Protein AF-A0A1G0N2L5-F1 (afdb_monomer)

Solvent-accessible surface area (backbone atoms only — not comparable to full-atom values): 9028 Å² total; per-residue (Å²): 132,61,70,70,54,55,54,51,54,52,52,51,53,52,50,52,52,57,58,56,56,53,73,73,60,78,80,81,80,81,84,70,50,49,73,77,50,78,46,71,30,80,80,80,50,88,46,73,71,53,50,55,56,54,59,72,43,46,73,60,60,72,67,53,56,65,91,44,50,30,39,37,34,19,41,32,52,36,47,74,90,35,66,70,46,48,52,50,39,50,52,51,42,50,52,51,53,50,44,43,36,71,76,67,63,51,80,61,48,69,47,78,43,78,47,60,40,87,54,78,90,51,63,32,33,39,35,36,26,37,50,48,78,67,66,72,49,54,85,70,57,80,83,63,88,81,79,71,87,90,132

Radius of gyration: 20.18 Å; Cα contacts (8 Å, |Δi|>4): 184; chains: 1; bounding box: 39×66×44 Å

pLDDT: mean 78.96, std 19.48, range [32.97, 97.06]

Mean predicted aligned error: 13.01 Å

Secondary structure (DSSP, 8-state):
--HHHHHHHHHHHHHHHHHHHHTTS---SS---EEEEEEE-TTSS--HHHHHHHHHHHHHHTTS-TTSEEEEEEEEES-TT-HHHHHHHHHHHHHHHHHHHHHH----EEEEEEEEE--SS---EEEEEEPPGGGGGGGGS---TT-----

Structure (mmCIF, N/CA/C/O backbone):
data_AF-A0A1G0N2L5-F1
#
_entry.id   AF-A0A1G0N2L5-F1
#
loop_
_atom_site.group_PDB
_atom_site.id
_atom_site.type_symbol
_atom_site.label_atom_id
_atom_site.label_alt_id
_atom_site.label_comp_id
_atom_site.label_asym_id
_atom_site.label_entity_id
_atom_site.label_seq_id
_atom_site.pdbx_PDB_ins_code
_atom_site.Cartn_x
_atom_site.Cartn_y
_atom_site.Cartn_z
_atom_site.occupancy
_atom_site.B_iso_or_equiv
_atom_site.auth_seq_id
_atom_site.auth_comp_id
_atom_site.auth_asym_id
_atom_site.auth_atom_id
_atom_site.pdbx_PDB_model_num
ATOM 1 N N . MET A 1 1 ? -8.794 50.139 -17.609 1.00 51.41 1 MET A N 1
ATOM 2 C CA . MET A 1 1 ? -8.830 49.070 -18.641 1.00 51.41 1 MET A CA 1
ATOM 3 C C . MET A 1 1 ? -8.074 47.780 -18.251 1.00 51.41 1 MET A C 1
ATOM 5 O O . MET A 1 1 ? -7.824 46.946 -19.110 1.00 51.41 1 MET A O 1
ATOM 9 N N . ILE A 1 2 ? -7.716 47.577 -16.972 1.00 54.62 2 ILE A N 1
ATOM 10 C CA . ILE A 1 2 ? -6.907 46.422 -16.515 1.00 54.62 2 ILE A CA 1
ATOM 11 C C . ILE A 1 2 ? -7.787 45.352 -15.840 1.00 54.62 2 ILE A C 1
ATOM 13 O O . ILE A 1 2 ? -7.615 44.160 -16.077 1.00 54.62 2 ILE A O 1
ATOM 17 N N . ILE A 1 3 ? -8.816 45.777 -15.101 1.00 53.59 3 ILE A N 1
ATOM 18 C CA . ILE A 1 3 ? -9.727 44.895 -14.350 1.00 53.59 3 ILE A CA 1
ATOM 19 C C . ILE A 1 3 ? -10.525 43.958 -15.283 1.00 53.59 3 ILE A C 1
ATOM 21 O O . ILE A 1 3 ? -10.675 42.773 -14.999 1.00 53.59 3 ILE A O 1
ATOM 25 N N . ALA A 1 4 ? -10.940 44.443 -16.459 1.00 51.84 4 ALA A N 1
ATOM 26 C CA . ALA A 1 4 ? -11.669 43.637 -17.445 1.00 51.84 4 ALA A CA 1
ATOM 27 C C . ALA A 1 4 ? -10.822 42.516 -18.087 1.00 51.84 4 ALA A C 1
ATOM 29 O O . ALA A 1 4 ? -11.372 41.521 -18.558 1.00 51.84 4 ALA A O 1
ATOM 30 N N . ARG A 1 5 ? -9.485 42.650 -18.108 1.00 50.81 5 ARG A N 1
ATOM 31 C CA . ARG A 1 5 ? -8.582 41.618 -18.648 1.00 50.81 5 ARG A CA 1
ATOM 32 C C . ARG A 1 5 ? -8.347 40.487 -17.643 1.00 50.81 5 ARG A C 1
ATOM 34 O O . ARG A 1 5 ? -8.328 39.331 -18.046 1.00 50.81 5 ARG A O 1
ATOM 41 N N . LEU A 1 6 ? -8.261 40.806 -16.350 1.00 51.97 6 LEU A N 1
ATOM 42 C CA . LEU A 1 6 ? -8.125 39.817 -15.271 1.00 51.97 6 LEU A CA 1
ATOM 43 C C . LEU A 1 6 ? -9.360 38.913 -15.145 1.00 51.97 6 LEU A C 1
ATOM 45 O O . LEU A 1 6 ? -9.219 37.700 -15.021 1.00 51.97 6 LEU A O 1
ATOM 49 N N . LEU A 1 7 ? -10.563 39.480 -15.276 1.00 54.28 7 LEU A N 1
ATOM 50 C CA . LEU A 1 7 ? -11.815 38.712 -15.249 1.00 54.28 7 LEU A CA 1
ATOM 51 C C . LEU A 1 7 ? -11.938 37.719 -16.417 1.00 54.28 7 LEU A C 1
ATOM 53 O O . LEU A 1 7 ? -12.417 36.605 -16.215 1.00 54.28 7 LEU A O 1
ATOM 57 N N . LYS A 1 8 ? -11.454 38.072 -17.617 1.00 51.91 8 LYS A N 1
ATOM 58 C CA . LYS A 1 8 ? -11.432 37.152 -18.770 1.00 51.91 8 LYS A CA 1
ATOM 59 C C . LYS A 1 8 ? -10.475 35.977 -18.567 1.00 51.91 8 LYS A C 1
ATOM 61 O O . LYS A 1 8 ? -10.830 34.855 -18.908 1.00 51.91 8 LYS A O 1
ATOM 66 N N . VAL A 1 9 ? -9.294 36.211 -17.992 1.00 59.50 9 VAL A N 1
ATOM 67 C CA . VAL A 1 9 ? -8.325 35.135 -17.712 1.00 59.50 9 VAL A CA 1
ATOM 68 C C . VAL A 1 9 ? -8.864 34.181 -16.643 1.00 59.50 9 VAL A C 1
ATOM 70 O O . VAL A 1 9 ? -8.723 32.968 -16.784 1.00 59.50 9 VAL A O 1
ATOM 73 N N . LEU A 1 10 ? -9.557 34.709 -15.628 1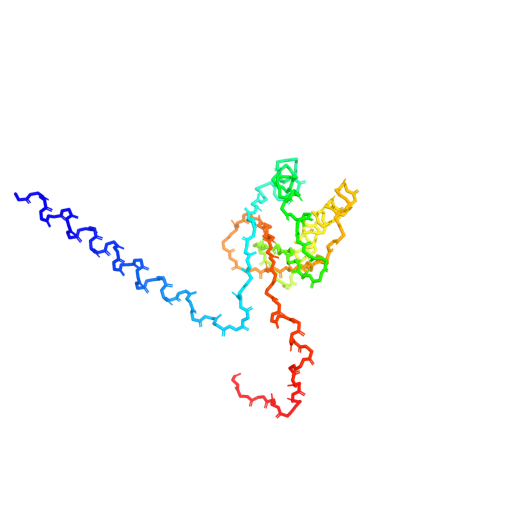.00 55.28 10 LEU A N 1
ATOM 74 C CA . LEU A 1 10 ? -10.189 33.896 -14.588 1.00 55.28 10 LEU A CA 1
ATOM 75 C C . LEU A 1 10 ? -11.313 33.006 -15.153 1.00 55.28 10 LEU A C 1
ATOM 77 O O . LEU A 1 10 ? -11.383 31.825 -14.824 1.00 55.28 10 LEU A O 1
ATOM 81 N N . TYR A 1 11 ? -12.147 33.545 -16.050 1.00 56.88 11 TYR A N 1
ATOM 82 C CA . TYR A 1 11 ? -13.231 32.791 -16.693 1.00 56.88 11 TYR A CA 1
ATOM 83 C C . TYR A 1 11 ? -12.728 31.711 -17.658 1.00 56.88 11 TYR A C 1
ATOM 85 O O . TYR A 1 11 ? -13.277 30.612 -17.681 1.00 56.88 11 TYR A O 1
ATOM 93 N N . ILE A 1 12 ? -11.668 31.989 -18.426 1.00 58.53 12 ILE A N 1
ATOM 94 C CA . ILE A 1 12 ? -11.065 30.994 -19.327 1.00 58.53 12 ILE A CA 1
ATOM 95 C C . ILE A 1 12 ? -10.394 29.880 -18.511 1.00 58.53 12 ILE A C 1
ATOM 97 O O . ILE A 1 12 ? -10.556 28.709 -18.839 1.00 58.53 12 ILE A O 1
ATOM 101 N N .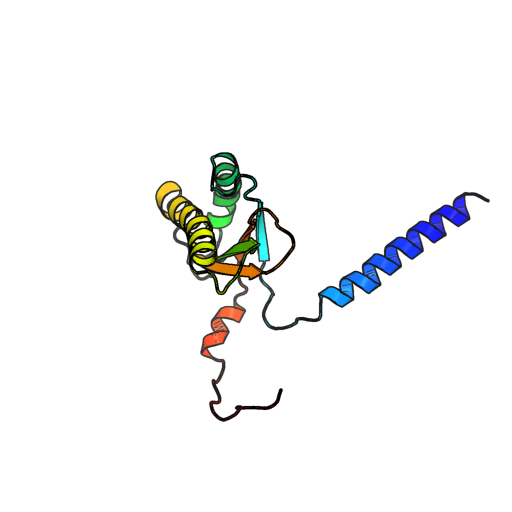 GLY A 1 13 ? -9.716 30.219 -17.408 1.00 54.41 13 GLY A N 1
ATOM 102 C CA . GLY A 1 13 ? -9.157 29.228 -16.486 1.00 54.41 13 GLY A CA 1
ATOM 103 C C . GLY A 1 13 ? -10.229 28.313 -15.886 1.00 54.41 13 GLY A C 1
ATOM 104 O O . GLY A 1 13 ? -10.070 27.095 -15.894 1.00 54.41 13 GLY A O 1
ATOM 105 N N . LEU A 1 14 ? -11.357 28.880 -15.441 1.00 55.16 14 LEU A N 1
ATOM 106 C CA . LEU A 1 14 ? -12.472 28.114 -14.876 1.00 55.16 14 LEU A CA 1
ATOM 107 C C . LEU A 1 14 ? -13.147 27.203 -15.920 1.00 55.16 14 LEU A C 1
ATOM 109 O O . LEU A 1 14 ? -13.478 26.059 -15.615 1.00 55.16 14 LEU A O 1
ATOM 113 N N . ALA A 1 15 ? -13.295 27.672 -17.164 1.00 55.09 15 ALA A N 1
ATOM 114 C CA . ALA A 1 15 ? -13.861 26.882 -18.259 1.00 55.09 15 ALA A CA 1
ATOM 115 C C . ALA A 1 15 ? -12.948 25.717 -18.682 1.00 55.09 15 ALA A C 1
ATOM 117 O O . ALA A 1 15 ? -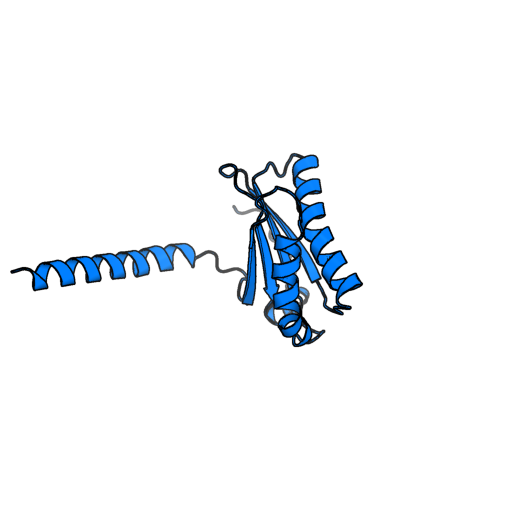13.443 24.633 -18.979 1.00 55.09 15 ALA A O 1
ATOM 118 N N . VAL A 1 16 ? -11.622 25.900 -18.656 1.00 56.53 16 VAL A N 1
ATOM 119 C CA . VAL A 1 16 ? -10.657 24.824 -18.943 1.00 56.53 16 VAL A CA 1
ATOM 120 C C . VAL A 1 16 ? -10.700 23.742 -17.862 1.00 56.53 16 VAL A C 1
ATOM 122 O O . VAL A 1 16 ? -10.659 22.564 -18.211 1.00 56.53 16 VAL A O 1
ATOM 125 N N . VAL A 1 17 ? -10.859 24.111 -16.583 1.00 56.38 17 VAL A N 1
ATOM 126 C CA . VAL A 1 17 ? -11.027 23.141 -15.483 1.00 56.38 17 VAL A CA 1
ATOM 127 C C . VAL A 1 17 ? -12.361 22.396 -15.582 1.00 56.38 17 VAL A C 1
ATOM 129 O O . VAL A 1 17 ? -12.390 21.192 -15.358 1.00 56.38 17 VAL A O 1
ATOM 132 N N . LEU A 1 18 ? -13.452 23.065 -15.967 1.00 54.00 18 LEU A N 1
ATOM 133 C CA . LEU A 1 18 ? -14.763 22.419 -16.120 1.00 54.00 18 LEU A CA 1
ATOM 134 C C . LEU A 1 18 ? -14.832 21.490 -17.344 1.00 54.00 18 LEU A C 1
ATOM 136 O O . LEU A 1 18 ? -15.398 20.404 -17.252 1.00 54.00 18 LEU A O 1
ATOM 140 N N . LEU A 1 19 ? -14.217 21.871 -18.469 1.00 48.47 19 LEU A N 1
ATOM 141 C CA . LEU A 1 19 ? -14.209 21.056 -19.690 1.00 48.47 19 LEU A CA 1
ATOM 142 C C . LEU A 1 19 ? -13.228 19.873 -19.612 1.00 48.47 19 LEU A C 1
ATOM 144 O O . LEU A 1 19 ? -13.558 18.790 -20.084 1.00 48.47 19 LEU A O 1
ATOM 148 N N . HIS A 1 20 ? -12.058 20.034 -18.980 1.00 45.69 20 HIS A N 1
ATOM 149 C CA . HIS A 1 20 ? -11.106 18.924 -18.800 1.00 45.69 20 HIS A CA 1
ATOM 150 C C . HIS A 1 20 ? -11.384 18.084 -17.549 1.00 45.69 20 HIS A C 1
ATOM 152 O O . HIS A 1 20 ? -10.969 16.931 -17.492 1.00 45.69 20 HIS A O 1
ATOM 158 N N . GLY A 1 21 ? -12.101 18.625 -16.559 1.00 43.34 21 GLY A N 1
ATOM 159 C CA . GLY A 1 21 ? -12.551 17.863 -15.394 1.00 43.34 21 GLY A CA 1
ATOM 160 C C . GLY A 1 21 ? -13.585 16.797 -15.759 1.00 43.34 21 GLY A C 1
ATOM 161 O O . GLY A 1 21 ? -13.558 15.710 -15.190 1.00 43.34 21 GLY A O 1
ATOM 162 N N . HIS A 1 22 ? -14.447 17.068 -16.747 1.00 39.41 22 HIS A N 1
ATOM 163 C CA . HIS A 1 22 ? -15.432 16.095 -17.227 1.00 39.41 22 HIS A CA 1
ATOM 164 C C . HIS A 1 22 ? -14.851 15.032 -18.166 1.00 39.41 22 HIS A C 1
ATOM 166 O O . HIS A 1 22 ? -15.297 13.892 -18.118 1.00 39.41 22 HIS A O 1
ATOM 172 N N . ALA A 1 23 ? -13.812 15.346 -18.944 1.00 40.12 23 ALA A N 1
ATOM 173 C CA . ALA A 1 23 ? -13.177 14.368 -19.836 1.00 40.12 23 ALA A CA 1
ATOM 174 C C . ALA A 1 23 ? -12.377 13.268 -19.100 1.00 40.12 23 ALA A C 1
ATOM 176 O O . A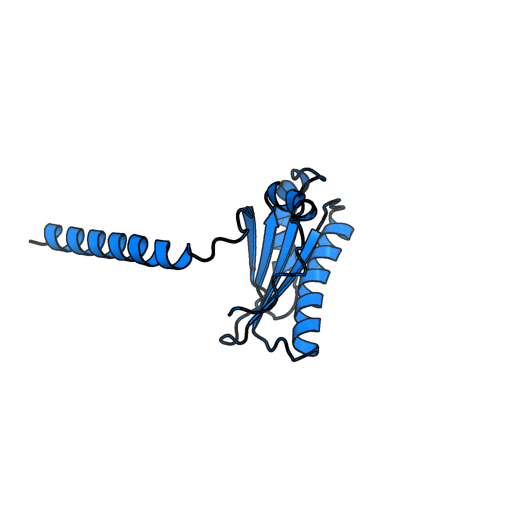LA A 1 23 ? -11.980 12.287 -19.719 1.00 40.12 23 ALA A O 1
ATOM 177 N N . LEU A 1 24 ? -12.147 13.411 -17.788 1.00 44.03 24 LEU A N 1
ATOM 178 C CA . LEU A 1 24 ? -11.531 12.386 -16.930 1.00 44.03 24 LEU A CA 1
ATOM 179 C C . LEU A 1 24 ? -12.553 11.623 -16.067 1.00 44.03 24 LEU A C 1
ATOM 181 O O . LEU A 1 24 ? -12.156 10.811 -15.237 1.00 44.03 24 LEU A O 1
ATOM 185 N N . ALA A 1 25 ? -13.854 11.887 -16.236 1.00 42.75 25 ALA A N 1
ATOM 186 C CA . ALA A 1 25 ? -14.924 11.275 -15.445 1.00 42.75 25 ALA A CA 1
ATOM 187 C C . ALA A 1 25 ? -15.668 10.133 -16.171 1.00 42.75 25 ALA A C 1
ATOM 189 O O . ALA A 1 25 ? -16.535 9.507 -15.566 1.00 42.75 25 ALA A O 1
ATOM 190 N N . ASP A 1 26 ? -15.323 9.845 -17.431 1.00 34.72 26 ASP A N 1
ATOM 191 C CA . ASP A 1 26 ? -16.075 8.928 -18.305 1.00 34.72 26 ASP A CA 1
ATOM 192 C C . ASP A 1 26 ? -15.517 7.493 -18.403 1.00 34.72 26 ASP A C 1
ATOM 194 O O . ASP A 1 26 ? -15.858 6.749 -19.316 1.00 34.72 26 ASP A O 1
ATOM 198 N N . GLU A 1 27 ? -14.753 7.036 -17.407 1.00 37.59 27 GLU A N 1
ATOM 199 C CA . GLU A 1 27 ? -14.546 5.595 -17.163 1.00 37.59 27 GLU A CA 1
ATOM 200 C C . GLU A 1 27 ? -15.308 5.164 -15.902 1.00 37.59 27 GLU A C 1
ATOM 202 O O . GLU A 1 27 ? -14.763 4.781 -14.865 1.00 37.59 27 GLU A O 1
ATOM 207 N N . SER A 1 28 ? -16.631 5.288 -15.980 1.00 44.28 28 SER A N 1
ATOM 208 C CA . SER A 1 28 ? -17.559 4.841 -14.947 1.00 44.28 28 SER A CA 1
ATOM 209 C C . SER A 1 28 ? -17.723 3.322 -15.009 1.00 44.28 28 SER A C 1
ATOM 211 O O . SER A 1 28 ? -18.441 2.778 -15.845 1.00 44.28 28 SER A O 1
ATOM 213 N N . GLY A 1 29 ? -17.052 2.623 -14.090 1.00 37.19 29 GLY A N 1
ATOM 214 C CA . GLY A 1 29 ? -17.188 1.172 -14.009 1.00 37.19 29 GLY A CA 1
ATOM 215 C C . GLY A 1 29 ? -16.832 0.483 -12.697 1.00 37.19 29 GLY A C 1
ATOM 216 O O . GLY A 1 29 ? -16.930 -0.730 -12.698 1.00 37.19 29 GLY A O 1
ATOM 217 N N . LEU A 1 30 ? -16.426 1.172 -11.615 1.00 45.38 30 LEU A N 1
ATOM 218 C CA . LEU A 1 30 ? -16.508 0.675 -10.215 1.00 45.38 30 LEU A CA 1
ATOM 219 C C . LEU A 1 30 ? -15.934 1.634 -9.141 1.00 45.38 30 LEU A C 1
ATOM 221 O O . LEU A 1 30 ? -15.737 1.211 -8.003 1.00 45.38 30 LEU A O 1
ATOM 225 N N . ASP A 1 31 ? -15.593 2.890 -9.444 1.00 51.00 31 ASP A N 1
ATOM 226 C CA . ASP A 1 31 ? -14.574 3.589 -8.641 1.00 51.00 31 ASP A CA 1
ATOM 227 C C . ASP A 1 31 ? -15.113 4.656 -7.670 1.00 51.00 31 ASP A C 1
ATOM 229 O O . ASP A 1 31 ? -14.767 5.832 -7.721 1.00 51.00 31 ASP A O 1
ATOM 233 N N . SER A 1 32 ? -15.942 4.241 -6.707 1.00 62.22 32 SER A N 1
ATOM 234 C CA . SER A 1 32 ? -16.257 5.062 -5.520 1.00 62.22 32 SER A CA 1
ATOM 235 C C . SER A 1 32 ? -15.258 4.848 -4.370 1.00 62.22 32 SER A C 1
ATOM 237 O O . SER A 1 32 ? -15.609 4.983 -3.194 1.00 62.22 32 SER A O 1
ATOM 239 N N . ALA A 1 33 ? -14.023 4.440 -4.675 1.00 73.25 33 ALA A N 1
ATOM 240 C CA . ALA A 1 33 ? -13.005 4.193 -3.664 1.00 73.25 33 ALA A CA 1
ATOM 241 C C . ALA A 1 33 ? -12.531 5.515 -3.038 1.00 73.25 33 ALA A C 1
ATOM 243 O O . ALA A 1 33 ? -12.084 6.437 -3.719 1.00 73.25 33 ALA A O 1
ATOM 244 N N . LYS A 1 34 ? -12.583 5.610 -1.706 1.00 88.00 34 LYS A N 1
ATOM 245 C CA . LYS A 1 34 ? -12.047 6.768 -0.986 1.00 88.00 34 LYS A CA 1
ATOM 246 C C . LYS A 1 34 ? -10.536 6.616 -0.847 1.00 88.00 34 LYS A C 1
ATOM 248 O O . LYS A 1 34 ? -10.072 5.829 -0.021 1.00 88.00 34 LYS A O 1
ATOM 253 N N . VAL A 1 35 ? -9.773 7.389 -1.616 1.00 91.06 35 VAL A N 1
ATOM 254 C CA . VAL A 1 35 ? -8.310 7.458 -1.485 1.00 91.06 35 VAL A CA 1
ATOM 255 C C . VAL A 1 35 ? -7.940 8.099 -0.147 1.00 91.06 35 VAL A C 1
ATOM 257 O O . VAL A 1 35 ? -8.410 9.186 0.182 1.00 91.06 35 VAL A O 1
ATOM 260 N N . LEU A 1 36 ? -7.099 7.417 0.630 1.00 91.88 36 LEU A N 1
ATOM 261 C CA . LEU A 1 36 ? -6.579 7.911 1.907 1.00 91.88 36 LEU A CA 1
ATOM 262 C C . LEU A 1 36 ? -5.189 8.526 1.747 1.00 91.88 36 LEU A C 1
ATOM 264 O O . LEU A 1 36 ? -4.881 9.528 2.383 1.00 91.88 36 LEU A O 1
ATOM 268 N N . ALA A 1 37 ? -4.344 7.940 0.895 1.00 92.75 37 ALA A N 1
ATOM 269 C CA . ALA A 1 37 ? -3.026 8.492 0.612 1.00 92.75 37 ALA A CA 1
ATOM 270 C C . ALA A 1 37 ? -2.456 8.017 -0.718 1.00 92.75 37 ALA A C 1
ATOM 272 O O . ALA A 1 37 ? -2.769 6.926 -1.193 1.00 92.75 37 ALA A O 1
ATOM 273 N N . VAL A 1 38 ? -1.546 8.835 -1.243 1.00 95.31 38 VAL A N 1
ATOM 274 C CA . VAL A 1 38 ? -0.721 8.570 -2.421 1.00 95.31 38 VAL A CA 1
ATOM 275 C C . VAL A 1 38 ? 0.730 8.862 -2.039 1.00 95.31 38 VAL A C 1
ATOM 277 O O . VAL A 1 38 ? 1.075 9.997 -1.713 1.00 95.31 38 VAL A O 1
ATOM 280 N N . VAL A 1 39 ? 1.579 7.837 -2.043 1.00 95.44 39 VAL A N 1
ATOM 281 C CA . VAL A 1 39 ? 2.950 7.881 -1.522 1.00 95.44 39 VAL A CA 1
ATOM 282 C C . VAL A 1 39 ? 3.946 7.532 -2.635 1.00 95.44 39 VAL A C 1
ATOM 284 O O . VAL A 1 39 ? 4.049 6.367 -3.027 1.00 95.44 39 VAL A O 1
ATOM 287 N N . PRO A 1 40 ? 4.715 8.504 -3.157 1.00 94.19 40 PRO A N 1
ATOM 288 C CA . PRO A 1 40 ? 5.719 8.239 -4.184 1.00 94.19 40 PRO A CA 1
ATOM 289 C C . PRO A 1 40 ? 6.973 7.564 -3.606 1.00 94.19 40 PRO A C 1
ATOM 291 O O . PRO A 1 40 ? 7.521 7.990 -2.588 1.00 94.19 40 PRO A O 1
ATOM 294 N N . VAL A 1 41 ? 7.492 6.561 -4.315 1.00 94.31 41 VAL A N 1
ATOM 295 C CA . VAL A 1 41 ? 8.692 5.784 -3.970 1.00 94.31 41 VAL A CA 1
ATOM 296 C C . VAL A 1 41 ? 9.872 6.246 -4.830 1.00 94.31 41 VAL A C 1
ATOM 298 O O . VAL A 1 41 ? 10.288 5.595 -5.788 1.00 94.31 41 VAL A O 1
ATOM 301 N N . LYS A 1 42 ? 10.427 7.416 -4.497 1.00 89.06 42 LYS A N 1
ATOM 302 C CA . LYS A 1 42 ? 11.451 8.096 -5.319 1.00 89.06 42 LYS A CA 1
ATOM 303 C C . LYS A 1 42 ? 12.748 7.301 -5.494 1.00 89.06 42 LYS A C 1
ATOM 305 O O . LYS A 1 42 ? 13.388 7.401 -6.533 1.00 89.06 42 LYS A O 1
ATOM 310 N N . SER A 1 43 ? 13.138 6.521 -4.489 1.00 82.62 43 SER A N 1
ATOM 311 C CA . SER A 1 43 ? 14.388 5.752 -4.484 1.00 82.62 43 SER A CA 1
ATOM 312 C C . SER A 1 43 ? 14.275 4.391 -5.188 1.00 82.62 43 SER A C 1
ATOM 314 O O . SER A 1 43 ? 15.245 3.635 -5.212 1.00 82.62 43 SER A O 1
ATOM 316 N N . GLY A 1 44 ? 13.096 4.044 -5.726 1.00 84.25 44 GLY A N 1
ATOM 317 C CA . GLY A 1 44 ? 12.815 2.725 -6.308 1.00 84.25 44 GLY A CA 1
ATOM 318 C C . GLY A 1 44 ? 12.727 1.590 -5.279 1.00 84.25 44 GLY A C 1
ATOM 319 O O . GLY A 1 44 ? 12.522 0.437 -5.648 1.00 84.25 44 GLY A O 1
ATOM 320 N N . LYS A 1 45 ? 12.868 1.901 -3.985 1.00 91.25 45 LYS A N 1
ATOM 321 C CA . LYS A 1 45 ? 12.729 0.973 -2.861 1.00 91.25 45 LYS A CA 1
ATOM 322 C C . LYS A 1 45 ? 11.942 1.629 -1.732 1.00 91.25 45 LYS A C 1
ATOM 324 O O . LYS A 1 45 ? 11.990 2.839 -1.553 1.00 91.25 45 LYS A O 1
ATOM 329 N N . VAL A 1 46 ? 11.255 0.820 -0.933 1.00 93.50 46 VAL A N 1
ATOM 330 C CA . VAL A 1 46 ? 10.607 1.306 0.292 1.00 93.50 46 VAL A CA 1
ATOM 331 C C . VAL A 1 46 ? 11.681 1.659 1.324 1.00 93.50 46 VAL A C 1
ATOM 333 O O . VAL A 1 46 ? 12.375 0.772 1.825 1.00 93.50 46 VAL A O 1
ATOM 336 N N . ASP A 1 47 ? 11.833 2.949 1.614 1.00 95.00 47 ASP A N 1
ATOM 337 C CA . ASP A 1 47 ? 12.762 3.483 2.610 1.00 95.00 47 ASP A CA 1
ATOM 338 C C . ASP A 1 47 ? 12.029 4.052 3.841 1.00 95.00 47 ASP A C 1
ATOM 340 O O . ASP A 1 47 ? 10.802 4.003 3.951 1.00 95.00 47 ASP A O 1
ATOM 344 N N . GLN A 1 48 ? 12.788 4.583 4.805 1.00 95.19 48 GLN A N 1
ATOM 345 C CA . GLN A 1 48 ? 12.225 5.107 6.052 1.00 95.19 48 GLN A CA 1
ATOM 346 C C . GLN A 1 48 ? 11.269 6.288 5.831 1.00 95.19 48 GLN A C 1
ATOM 348 O O . GLN A 1 48 ? 10.343 6.468 6.620 1.00 95.19 4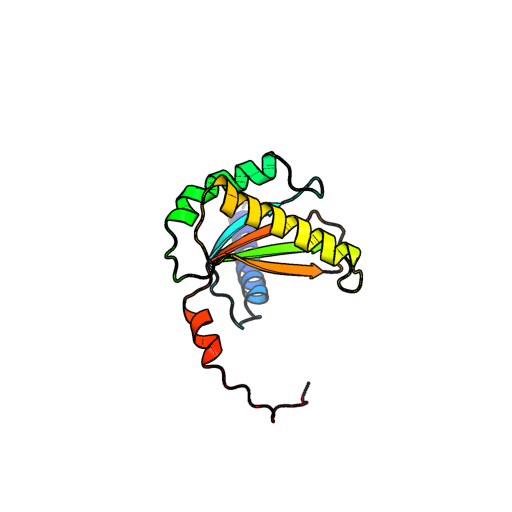8 GLN A O 1
ATOM 353 N N . ALA A 1 49 ? 11.461 7.088 4.779 1.00 94.44 49 ALA A N 1
ATOM 354 C CA . ALA A 1 49 ? 10.558 8.193 4.486 1.00 94.44 49 ALA A CA 1
ATOM 355 C C . ALA A 1 49 ? 9.195 7.667 4.026 1.00 94.44 49 ALA A C 1
ATOM 357 O O . ALA A 1 49 ? 8.171 8.182 4.474 1.00 94.44 49 ALA A O 1
ATOM 358 N N . VAL A 1 50 ? 9.184 6.610 3.207 1.00 96.31 50 VAL A N 1
ATOM 359 C CA . VAL A 1 50 ? 7.952 5.918 2.803 1.00 96.31 50 VAL A CA 1
ATOM 360 C C . VAL A 1 50 ? 7.242 5.333 4.028 1.00 96.31 50 VAL A C 1
ATOM 362 O O . VAL A 1 50 ? 6.068 5.630 4.238 1.00 96.31 50 VAL A O 1
ATOM 365 N N . TYR A 1 51 ? 7.947 4.592 4.894 1.00 96.50 51 TYR A N 1
ATOM 366 C CA . TYR A 1 51 ? 7.341 4.026 6.110 1.00 96.50 51 TYR A CA 1
ATOM 367 C C . TYR A 1 51 ? 6.715 5.094 7.012 1.00 96.50 51 TYR A C 1
ATOM 369 O O . TYR A 1 51 ? 5.570 4.948 7.427 1.00 96.50 51 TYR A O 1
ATOM 377 N N . ARG A 1 52 ? 7.406 6.219 7.236 1.00 96.56 52 ARG A N 1
ATOM 378 C CA . ARG A 1 52 ? 6.874 7.331 8.041 1.00 96.56 52 ARG A CA 1
ATOM 379 C C . ARG A 1 52 ? 5.595 7.935 7.464 1.00 96.56 52 ARG A C 1
ATOM 381 O O . ARG A 1 52 ? 4.796 8.473 8.224 1.00 96.56 52 ARG A O 1
ATOM 388 N N . GLN A 1 53 ? 5.403 7.915 6.143 1.00 96.06 53 GLN A N 1
ATOM 389 C CA . GLN A 1 53 ? 4.145 8.379 5.554 1.00 96.06 53 GLN A CA 1
ATOM 390 C C . GLN A 1 53 ? 3.003 7.417 5.876 1.00 96.06 53 GLN A C 1
ATOM 392 O O . GLN A 1 53 ? 1.934 7.872 6.271 1.00 96.06 53 GLN A O 1
ATOM 397 N N . PHE A 1 54 ? 3.248 6.108 5.810 1.00 95.94 54 PHE A N 1
ATOM 398 C CA . PHE A 1 54 ? 2.261 5.105 6.203 1.00 95.94 54 PHE A CA 1
ATOM 399 C C . PHE A 1 54 ? 1.974 5.110 7.709 1.00 95.94 54 PHE A C 1
ATOM 401 O O . PHE A 1 54 ? 0.815 4.983 8.092 1.00 95.94 54 PHE A O 1
ATOM 408 N N . ASP A 1 55 ? 2.975 5.360 8.559 1.00 96.81 55 ASP A N 1
ATOM 409 C CA . ASP A 1 55 ? 2.786 5.499 10.011 1.00 96.81 55 ASP A CA 1
ATOM 410 C C . ASP A 1 55 ? 1.749 6.576 10.361 1.00 96.81 55 ASP A C 1
ATOM 412 O O . ASP A 1 55 ? 0.934 6.389 11.264 1.00 96.81 55 ASP A O 1
ATOM 416 N N . LYS A 1 56 ? 1.730 7.689 9.614 1.00 96.38 56 LYS A N 1
ATOM 417 C CA . LYS A 1 56 ? 0.757 8.777 9.811 1.00 96.38 56 LYS A CA 1
ATOM 418 C C . LYS A 1 56 ? -0.680 8.359 9.501 1.00 96.38 56 LYS A C 1
ATOM 420 O O . LYS A 1 56 ? -1.602 8.956 10.046 1.00 96.38 56 LYS A O 1
ATOM 425 N N . LEU A 1 57 ? -0.869 7.347 8.654 1.00 95.38 57 LEU A N 1
ATOM 426 C CA . LEU A 1 57 ? -2.187 6.840 8.266 1.00 95.38 57 LEU A CA 1
ATOM 427 C C . LEU A 1 57 ? -2.719 5.802 9.251 1.00 95.38 57 LEU A C 1
ATOM 429 O O . LEU A 1 57 ? -3.925 5.583 9.310 1.00 95.38 57 LEU A O 1
ATOM 433 N N . VAL A 1 58 ? -1.853 5.175 10.053 1.00 95.31 58 VAL A N 1
ATOM 434 C CA . VAL A 1 58 ? -2.239 4.102 10.985 1.00 95.31 58 VAL A CA 1
ATOM 435 C C . VAL A 1 58 ? -3.421 4.482 11.889 1.00 95.31 58 VAL A C 1
ATOM 437 O O . VAL A 1 58 ? -4.320 3.651 12.028 1.00 95.31 58 VAL A O 1
ATOM 440 N N . PRO A 1 59 ? -3.503 5.693 12.481 1.00 95.00 59 PRO A N 1
ATOM 441 C CA . PRO A 1 59 ? -4.662 6.078 13.286 1.00 95.00 59 PRO A CA 1
ATOM 442 C C . PRO A 1 59 ? -5.979 6.092 12.506 1.00 95.00 59 PRO A C 1
ATOM 444 O O . PRO A 1 59 ? -7.021 5.787 13.078 1.00 95.00 59 PRO A O 1
ATOM 447 N N . GLU A 1 60 ? -5.956 6.447 11.221 1.00 93.25 60 GLU A N 1
ATOM 448 C CA . GLU A 1 60 ? -7.143 6.421 10.362 1.00 93.25 60 GLU A CA 1
ATOM 449 C C . GLU A 1 60 ? -7.475 4.999 9.925 1.00 93.25 60 GLU A C 1
ATOM 451 O O . GLU A 1 60 ? -8.628 4.586 10.020 1.00 93.25 60 GLU A O 1
ATOM 456 N N . LEU A 1 61 ? -6.461 4.218 9.544 1.00 93.50 61 LEU A N 1
ATOM 457 C CA . LEU A 1 61 ? -6.616 2.814 9.171 1.00 93.50 61 LEU A CA 1
ATOM 458 C C . LEU A 1 61 ? -7.239 1.995 10.309 1.00 93.50 61 LEU A C 1
ATOM 460 O O . LEU A 1 61 ? -8.140 1.199 10.072 1.00 93.50 61 LEU A O 1
ATOM 464 N N . LYS A 1 62 ? -6.853 2.251 11.565 1.00 93.62 62 LYS A N 1
ATOM 465 C CA . LYS A 1 62 ? -7.445 1.589 12.743 1.00 93.62 62 LYS A CA 1
ATOM 466 C C . LYS A 1 62 ? -8.922 1.920 12.982 1.00 93.62 62 LYS A C 1
ATOM 468 O O . LYS A 1 62 ? -9.579 1.187 13.714 1.00 93.62 62 LYS A O 1
ATOM 473 N N . LYS A 1 63 ? -9.446 3.007 12.406 1.00 92.44 63 LYS A N 1
ATOM 474 C CA . LYS A 1 63 ? -10.869 3.383 12.507 1.00 92.44 63 LYS A CA 1
ATOM 475 C C . LYS A 1 63 ? -11.730 2.703 11.445 1.00 92.44 63 LYS A C 1
ATOM 477 O O . LYS A 1 63 ? -12.955 2.765 11.529 1.00 92.44 63 LYS A O 1
ATOM 482 N N . ILE A 1 64 ? -11.116 2.097 10.431 1.00 90.31 64 ILE A N 1
ATOM 483 C CA . ILE A 1 64 ? -11.840 1.415 9.365 1.00 90.31 64 ILE A CA 1
ATOM 484 C C . ILE A 1 64 ? -12.470 0.145 9.941 1.00 90.31 64 ILE A C 1
ATOM 486 O O . ILE A 1 64 ? -11.815 -0.644 10.619 1.00 90.31 64 ILE A O 1
ATOM 490 N N . SER A 1 65 ? -13.762 -0.049 9.671 1.00 86.25 65 SER A N 1
ATOM 491 C CA . SER A 1 65 ? -14.455 -1.287 10.033 1.00 86.25 65 SER A CA 1
ATOM 492 C C . SER A 1 65 ? -13.782 -2.479 9.356 1.00 86.25 65 SER A C 1
ATOM 494 O O . SER A 1 65 ? -13.547 -2.441 8.152 1.00 86.25 65 SER A O 1
ATOM 496 N N . LYS A 1 66 ? -13.566 -3.571 10.095 1.00 85.44 66 LYS A N 1
ATOM 497 C CA . LYS A 1 66 ? -12.987 -4.821 9.565 1.00 85.44 66 LYS A CA 1
ATOM 498 C C . LYS A 1 66 ? -13.769 -5.423 8.394 1.00 85.44 66 LYS A C 1
ATOM 500 O O . LYS A 1 66 ? -13.239 -6.224 7.644 1.00 85.44 66 LYS A O 1
ATOM 505 N N . SER A 1 67 ? -15.034 -5.035 8.239 1.00 83.06 67 SER A N 1
ATOM 506 C CA . SER A 1 67 ? -15.877 -5.451 7.115 1.00 83.06 67 SER A CA 1
ATOM 507 C C . SER A 1 67 ? -15.561 -4.724 5.801 1.00 83.06 67 SER A C 1
ATOM 509 O O . SER A 1 67 ? -16.214 -4.991 4.794 1.00 83.06 67 SER A O 1
ATOM 511 N N . LYS A 1 68 ? -14.654 -3.742 5.804 1.00 85.75 68 LYS A N 1
ATOM 512 C CA . LYS A 1 68 ? -14.262 -2.968 4.624 1.00 85.75 68 LYS A CA 1
ATOM 513 C C . LYS A 1 68 ? -12.993 -3.548 4.020 1.00 85.75 68 LYS A C 1
ATOM 515 O O . LYS A 1 68 ? -12.053 -3.860 4.745 1.00 85.75 68 LYS A O 1
ATOM 520 N N . VAL A 1 69 ? -12.954 -3.579 2.694 1.00 87.94 69 VAL A N 1
ATOM 521 C CA . VAL A 1 69 ? -11.748 -3.921 1.940 1.00 87.94 69 VAL A CA 1
ATOM 522 C C . VAL A 1 69 ? -10.946 -2.648 1.694 1.00 87.94 69 VAL A C 1
ATOM 524 O O . VAL A 1 69 ? -11.481 -1.628 1.244 1.00 87.94 69 VAL A O 1
ATOM 527 N N . VAL A 1 70 ? -9.655 -2.704 2.000 1.00 91.75 70 VAL A N 1
ATOM 528 C CA . VAL A 1 70 ? -8.713 -1.610 1.775 1.00 91.75 70 VAL A CA 1
ATOM 529 C C . VAL A 1 70 ? -7.790 -2.006 0.630 1.00 91.75 70 VAL A C 1
ATOM 531 O O . VAL A 1 70 ? -7.045 -2.972 0.726 1.00 91.75 70 VAL A O 1
ATOM 534 N N . LYS A 1 71 ? -7.820 -1.250 -0.464 1.00 93.38 71 LYS A N 1
ATOM 535 C CA . LYS A 1 71 ? -6.904 -1.414 -1.592 1.00 93.38 71 LYS A CA 1
ATOM 536 C C . LYS A 1 71 ? -5.544 -0.820 -1.243 1.00 93.38 71 LYS A C 1
ATOM 538 O O . LYS A 1 71 ? -5.471 0.351 -0.871 1.00 93.38 71 LYS A O 1
ATOM 543 N N . LEU A 1 72 ? -4.480 -1.592 -1.439 1.00 95.81 72 LEU A N 1
ATOM 544 C CA . LEU A 1 72 ? -3.105 -1.111 -1.528 1.00 95.81 72 LEU A CA 1
ATOM 545 C C . LEU A 1 72 ? -2.616 -1.302 -2.965 1.00 95.81 72 LEU A C 1
ATOM 547 O O . LEU A 1 72 ? -2.253 -2.401 -3.373 1.00 95.81 72 LEU A O 1
ATOM 551 N N . GLU A 1 73 ? -2.613 -0.222 -3.731 1.00 95.56 73 GLU A N 1
ATOM 552 C CA . GLU A 1 73 ? -2.230 -0.220 -5.137 1.00 95.56 73 GLU A CA 1
ATOM 553 C C . GLU A 1 73 ? -0.773 0.221 -5.303 1.00 95.56 73 GLU A C 1
ATOM 555 O O . GLU A 1 73 ? -0.366 1.229 -4.725 1.00 95.56 73 GLU A O 1
ATOM 560 N N . CYS A 1 74 ? 0.014 -0.489 -6.113 1.00 96.00 74 CYS A N 1
ATOM 561 C CA . CYS A 1 74 ? 1.298 0.006 -6.606 1.00 96.00 74 CYS A CA 1
ATOM 562 C C . CYS A 1 74 ? 1.211 0.295 -8.099 1.00 96.00 74 CYS A C 1
ATOM 564 O O . CYS A 1 74 ? 1.151 -0.629 -8.910 1.00 96.00 74 CYS A O 1
ATOM 566 N N . ARG A 1 75 ? 1.277 1.579 -8.450 1.00 94.38 75 ARG A N 1
ATOM 567 C CA . ARG A 1 75 ? 1.492 2.015 -9.824 1.00 94.38 75 ARG A CA 1
ATOM 568 C C . ARG A 1 75 ? 2.982 2.005 -10.135 1.00 94.38 75 ARG A C 1
ATOM 570 O O . ARG A 1 75 ? 3.777 2.603 -9.405 1.00 94.38 75 ARG A O 1
ATOM 577 N N . TYR A 1 76 ? 3.357 1.349 -11.224 1.00 93.31 76 TYR A N 1
ATOM 578 C CA . TYR A 1 76 ? 4.741 1.111 -11.608 1.00 93.31 76 TYR A CA 1
ATOM 579 C C . TYR A 1 76 ? 4.956 1.420 -13.094 1.00 93.31 76 TYR A C 1
ATOM 581 O O . TYR A 1 76 ? 4.227 0.931 -13.956 1.00 93.31 76 TYR A O 1
ATOM 589 N N . SER A 1 77 ? 5.980 2.214 -13.413 1.00 92.44 77 SER A N 1
ATOM 590 C CA . SER A 1 77 ? 6.381 2.444 -14.806 1.00 92.44 77 SER A CA 1
ATOM 591 C C . SER A 1 77 ? 7.300 1.312 -15.262 1.00 92.44 77 SER A C 1
ATOM 593 O O . SER A 1 77 ? 8.465 1.258 -14.863 1.00 92.44 77 SER A O 1
ATOM 595 N N . GLY A 1 78 ? 6.782 0.409 -16.093 1.00 91.06 78 GLY A N 1
ATOM 596 C CA . GLY A 1 78 ? 7.485 -0.800 -16.523 1.00 91.06 78 GLY A CA 1
ATOM 597 C C . GLY A 1 78 ? 6.775 -1.525 -17.663 1.00 91.06 78 GLY A C 1
ATOM 598 O O . GLY A 1 78 ? 5.904 -0.969 -18.332 1.00 91.06 78 GLY A O 1
ATOM 599 N N . GLN A 1 79 ? 7.171 -2.772 -17.902 1.00 91.56 79 GLN A N 1
ATOM 600 C CA . GLN A 1 79 ? 6.557 -3.650 -18.894 1.00 91.56 79 GLN A CA 1
ATOM 601 C C . GLN A 1 79 ? 5.769 -4.762 -18.181 1.00 91.56 79 GLN A C 1
ATOM 603 O O . GLN A 1 79 ? 6.383 -5.542 -17.456 1.00 91.56 79 GLN A O 1
ATOM 608 N N . PRO A 1 80 ? 4.439 -4.871 -18.369 1.00 89.69 80 PRO A N 1
ATOM 609 C CA . PRO A 1 80 ? 3.641 -5.923 -17.730 1.00 89.69 80 PRO A CA 1
ATOM 610 C C . PRO A 1 80 ? 4.046 -7.331 -18.190 1.00 89.69 80 PRO A C 1
ATOM 612 O O . PRO A 1 80 ? 3.902 -8.292 -17.446 1.00 89.69 80 PRO A O 1
ATOM 615 N N . ASP A 1 81 ? 4.607 -7.442 -19.395 1.00 92.19 81 ASP A N 1
ATOM 616 C CA . ASP A 1 81 ? 5.167 -8.663 -19.973 1.00 92.19 81 ASP A CA 1
ATOM 617 C C . ASP A 1 81 ? 6.560 -9.026 -19.422 1.00 92.19 81 ASP A C 1
ATOM 619 O O . ASP A 1 81 ? 7.075 -10.112 -19.687 1.00 92.19 81 ASP A O 1
ATOM 623 N N . ARG A 1 82 ? 7.178 -8.147 -18.622 1.00 93.69 82 ARG A N 1
ATOM 624 C CA . ARG A 1 82 ? 8.473 -8.398 -17.989 1.00 93.69 82 ARG A CA 1
ATOM 625 C C . ARG A 1 82 ? 8.283 -8.826 -16.541 1.00 93.69 82 ARG A C 1
ATOM 627 O O . ARG A 1 82 ? 8.051 -7.998 -15.663 1.00 93.69 82 ARG A O 1
ATOM 634 N N . GLU A 1 83 ? 8.527 -10.106 -16.276 1.00 94.75 83 GLU A N 1
ATOM 635 C CA . GLU A 1 83 ? 8.406 -10.716 -14.943 1.00 94.75 83 GLU A CA 1
ATOM 636 C C . GLU A 1 83 ? 9.102 -9.905 -13.840 1.00 94.75 83 GLU A C 1
ATOM 638 O O . GLU A 1 83 ? 8.532 -9.668 -12.780 1.00 94.75 83 GLU A O 1
ATOM 643 N N . ARG A 1 84 ? 10.308 -9.393 -14.105 1.00 94.88 84 ARG A N 1
ATOM 644 C CA . ARG A 1 84 ? 11.060 -8.594 -13.129 1.00 94.88 84 ARG A CA 1
ATOM 645 C C . ARG A 1 84 ? 10.354 -7.294 -12.729 1.00 94.88 84 ARG A C 1
ATOM 647 O O . ARG A 1 84 ? 10.468 -6.879 -11.578 1.00 94.88 84 ARG A O 1
ATOM 654 N N . ASP A 1 85 ? 9.662 -6.636 -13.655 1.00 93.06 85 ASP A N 1
ATOM 655 C CA . ASP A 1 85 ? 8.946 -5.388 -13.363 1.00 93.06 85 ASP A CA 1
ATOM 656 C C . ASP A 1 85 ? 7.707 -5.687 -12.511 1.00 93.06 85 ASP A C 1
ATOM 658 O O . ASP A 1 85 ? 7.470 -5.012 -11.507 1.00 93.06 85 ASP A O 1
ATOM 662 N N . VAL A 1 86 ? 6.994 -6.768 -12.847 1.00 93.31 86 VAL A N 1
ATOM 663 C CA . VAL A 1 86 ? 5.874 -7.300 -12.060 1.00 93.31 86 VAL A CA 1
ATOM 664 C C . VAL A 1 86 ? 6.324 -7.643 -10.641 1.00 93.31 86 VAL A C 1
ATOM 666 O O . VAL A 1 86 ? 5.752 -7.158 -9.664 1.00 93.31 86 VAL A O 1
ATOM 669 N N . GLU A 1 87 ? 7.398 -8.419 -10.510 1.00 95.75 87 GLU A N 1
ATOM 670 C CA . GLU A 1 87 ? 7.932 -8.847 -9.220 1.00 95.75 87 GLU A CA 1
ATOM 671 C C . GLU A 1 87 ? 8.375 -7.650 -8.364 1.00 95.75 87 GLU A C 1
ATOM 673 O O . GLU A 1 87 ? 8.099 -7.596 -7.164 1.00 95.75 87 GLU A O 1
ATOM 678 N N . ASN A 1 88 ? 9.030 -6.655 -8.969 1.00 94.94 88 ASN A N 1
ATOM 679 C CA . ASN A 1 88 ? 9.433 -5.439 -8.268 1.00 94.94 88 ASN A CA 1
ATOM 680 C C . ASN A 1 88 ? 8.226 -4.665 -7.729 1.00 94.94 88 ASN A C 1
ATOM 682 O O . ASN A 1 88 ? 8.253 -4.234 -6.574 1.00 94.94 88 ASN A O 1
ATOM 686 N N . ALA A 1 89 ? 7.173 -4.502 -8.530 1.00 94.69 89 ALA A N 1
ATOM 687 C CA . ALA A 1 89 ? 5.968 -3.800 -8.110 1.00 94.69 89 ALA A CA 1
ATOM 688 C C . ALA A 1 89 ? 5.269 -4.525 -6.944 1.00 94.69 89 ALA A C 1
ATOM 690 O O . ALA A 1 89 ? 4.985 -3.905 -5.913 1.00 94.69 89 ALA A O 1
ATOM 691 N N . TYR A 1 90 ? 5.108 -5.852 -7.033 1.00 95.88 90 TYR A N 1
ATOM 692 C CA . TYR A 1 90 ? 4.576 -6.663 -5.930 1.00 95.88 90 TYR A CA 1
ATOM 693 C C . TYR A 1 90 ? 5.445 -6.584 -4.672 1.00 95.88 90 TYR A C 1
ATOM 695 O O . TYR A 1 90 ? 4.919 -6.436 -3.569 1.00 95.88 90 TYR A O 1
ATOM 703 N N . LYS A 1 91 ? 6.777 -6.614 -4.806 1.00 96.25 91 LYS A N 1
ATOM 704 C CA . LYS A 1 91 ? 7.699 -6.463 -3.668 1.00 96.25 91 LYS A CA 1
ATOM 705 C C . LYS A 1 91 ? 7.544 -5.112 -2.971 1.00 96.25 91 LYS A C 1
ATOM 707 O O . LYS A 1 91 ? 7.689 -5.052 -1.751 1.00 96.25 91 LYS A O 1
ATOM 712 N N . LEU A 1 92 ? 7.273 -4.029 -3.703 1.00 96.69 92 LEU A N 1
ATOM 713 C CA . LEU A 1 92 ? 7.050 -2.710 -3.104 1.00 96.69 92 LEU A CA 1
ATOM 714 C C . LEU A 1 92 ? 5.755 -2.678 -2.286 1.00 96.69 92 LEU A C 1
ATOM 716 O O . LEU A 1 92 ? 5.800 -2.308 -1.112 1.00 96.69 92 LEU A O 1
ATOM 720 N N . ALA A 1 93 ? 4.634 -3.109 -2.872 1.00 96.62 93 ALA A N 1
ATOM 721 C CA . ALA A 1 93 ? 3.349 -3.149 -2.174 1.00 96.62 93 ALA A CA 1
ATOM 722 C C . ALA A 1 93 ? 3.374 -4.122 -0.985 1.00 96.62 93 ALA A C 1
ATOM 724 O O . ALA A 1 93 ? 3.020 -3.751 0.133 1.00 96.62 93 ALA A O 1
ATOM 725 N N . GLY A 1 94 ? 3.882 -5.339 -1.196 1.00 96.00 94 GLY A N 1
ATOM 726 C CA . GLY A 1 94 ? 3.952 -6.382 -0.173 1.00 96.00 94 GLY A CA 1
ATOM 727 C C . GLY A 1 94 ? 4.820 -6.000 1.026 1.00 96.00 94 GLY A C 1
ATOM 728 O O . GLY A 1 94 ? 4.505 -6.362 2.155 1.00 96.00 94 GLY A O 1
ATOM 729 N N . ARG A 1 95 ? 5.881 -5.202 0.830 1.00 96.56 95 ARG A N 1
ATOM 730 C CA . ARG A 1 95 ? 6.664 -4.657 1.955 1.00 96.56 95 ARG A CA 1
ATOM 731 C C . ARG A 1 95 ? 5.837 -3.735 2.843 1.00 96.56 95 ARG A C 1
ATOM 733 O O . ARG A 1 95 ? 5.993 -3.793 4.059 1.00 96.56 95 ARG A O 1
ATOM 740 N N . ILE A 1 96 ? 4.985 -2.894 2.259 1.00 97.06 96 ILE A N 1
ATOM 741 C CA . ILE A 1 96 ? 4.109 -2.005 3.028 1.00 97.06 96 ILE A CA 1
ATOM 742 C C . ILE A 1 96 ? 2.980 -2.780 3.697 1.00 97.06 96 ILE A C 1
ATOM 744 O O . ILE A 1 96 ? 2.745 -2.557 4.881 1.00 97.06 96 ILE A O 1
ATOM 748 N N . GLU A 1 97 ? 2.333 -3.708 2.991 1.00 96.44 97 GLU A N 1
ATOM 749 C CA . GLU A 1 97 ? 1.306 -4.581 3.576 1.00 96.44 97 GLU A CA 1
ATOM 750 C C . GLU A 1 97 ? 1.858 -5.308 4.809 1.00 96.44 97 GLU A C 1
ATOM 752 O O . GLU A 1 97 ? 1.343 -5.135 5.918 1.00 96.44 97 GLU A O 1
ATOM 757 N N . LYS A 1 98 ? 2.991 -6.003 4.641 1.00 96.00 98 LYS A N 1
ATOM 758 C CA . LYS A 1 98 ? 3.644 -6.747 5.719 1.00 96.00 98 LYS A CA 1
ATOM 759 C C . LYS A 1 98 ? 4.029 -5.832 6.874 1.00 96.00 98 LYS A C 1
ATOM 761 O O . LYS A 1 98 ? 3.798 -6.166 8.033 1.00 96.00 98 LYS A O 1
ATOM 766 N N . TYR A 1 99 ? 4.586 -4.658 6.573 1.00 96.56 99 TYR A N 1
ATOM 767 C CA . TYR A 1 99 ? 4.947 -3.673 7.587 1.00 96.56 99 TYR A CA 1
ATOM 768 C C . TYR A 1 99 ? 3.732 -3.223 8.405 1.00 96.56 99 TYR A C 1
ATOM 770 O O . TYR A 1 99 ? 3.773 -3.260 9.633 1.00 96.56 99 TYR A O 1
ATOM 778 N N . LEU A 1 100 ? 2.630 -2.853 7.751 1.00 95.75 100 LEU A N 1
ATOM 779 C CA . LEU A 1 100 ? 1.393 -2.435 8.412 1.00 95.75 100 LEU A CA 1
ATOM 780 C C . LEU A 1 100 ? 0.812 -3.552 9.296 1.00 95.75 100 LEU A C 1
ATOM 782 O O . LEU A 1 100 ? 0.437 -3.299 10.446 1.00 95.75 100 LEU A O 1
ATOM 786 N N . ARG A 1 101 ? 0.803 -4.796 8.809 1.00 94.56 101 ARG A N 1
ATOM 787 C CA . ARG A 1 101 ? 0.306 -5.955 9.561 1.00 94.56 101 ARG A CA 1
ATOM 788 C C . ARG A 1 101 ? 1.196 -6.294 10.755 1.00 94.56 101 ARG A C 1
ATOM 790 O O . ARG A 1 101 ? 0.716 -6.414 11.882 1.00 94.56 101 ARG A O 1
ATOM 797 N N . GLU A 1 102 ? 2.502 -6.418 10.547 1.00 95.69 102 GLU A N 1
ATOM 798 C CA . GLU A 1 102 ? 3.424 -6.894 11.581 1.00 95.69 102 GLU A CA 1
ATOM 799 C C . GLU A 1 102 ? 3.754 -5.822 12.619 1.00 95.69 102 GLU A C 1
ATOM 801 O O . GLU A 1 102 ? 3.737 -6.115 13.822 1.00 95.69 102 GLU A O 1
ATOM 806 N N . ARG A 1 103 ? 4.038 -4.590 12.175 1.00 96.62 103 ARG A N 1
ATOM 807 C CA . ARG A 1 103 ? 4.460 -3.487 13.048 1.00 96.62 103 ARG A CA 1
ATOM 808 C C . ARG A 1 103 ? 3.287 -2.866 13.788 1.00 96.62 103 ARG A C 1
ATOM 810 O O . ARG A 1 103 ? 3.405 -2.609 14.984 1.00 96.62 103 ARG A O 1
ATOM 817 N N . HIS A 1 104 ? 2.178 -2.625 13.090 1.00 95.31 104 HIS A N 1
ATOM 818 C CA . HIS A 1 104 ? 1.041 -1.866 13.627 1.00 95.31 104 HIS A CA 1
ATOM 819 C C . HIS A 1 104 ? -0.144 -2.731 14.049 1.00 95.31 104 HIS A C 1
ATOM 821 O O . HIS A 1 104 ? -1.106 -2.191 14.605 1.00 95.31 104 HIS A O 1
ATOM 827 N N . LYS A 1 105 ? -0.050 -4.053 13.835 1.00 93.25 105 LYS A N 1
ATOM 828 C CA . LYS A 1 105 ? -1.100 -5.038 14.139 1.00 93.25 105 LYS A CA 1
ATOM 829 C C . LYS A 1 105 ? -2.431 -4.655 13.493 1.00 93.25 105 LYS A C 1
ATOM 831 O O . LYS A 1 105 ? -3.483 -4.737 14.122 1.00 93.25 105 LYS A O 1
ATOM 836 N N . LEU A 1 106 ? -2.365 -4.166 12.252 1.00 91.06 106 LEU A N 1
ATOM 837 C CA . LEU A 1 106 ? -3.551 -3.825 11.477 1.00 91.06 106 LEU A CA 1
ATOM 838 C C . LEU A 1 106 ? -4.240 -5.108 11.014 1.00 91.06 106 LEU A C 1
ATOM 840 O O . LEU A 1 106 ? -3.704 -5.857 10.202 1.00 91.06 106 LEU A O 1
ATOM 844 N N . ASP A 1 107 ? -5.432 -5.332 11.555 1.00 87.75 107 ASP A N 1
ATOM 845 C CA . A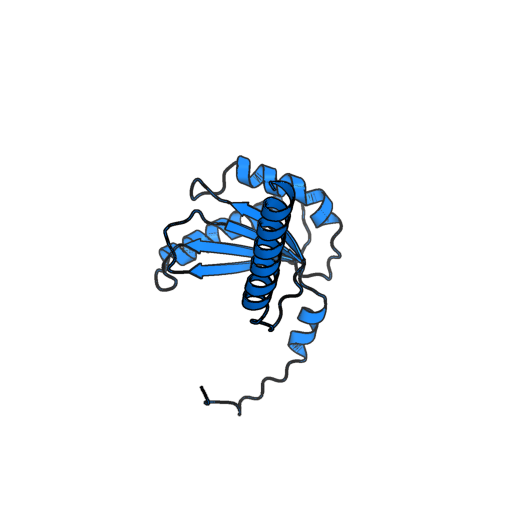SP A 1 107 ? -6.329 -6.429 11.200 1.00 87.75 107 ASP A CA 1
ATOM 846 C C . ASP A 1 107 ? -7.347 -5.941 10.161 1.00 87.75 107 ASP A C 1
ATOM 848 O O . ASP A 1 107 ? -8.539 -5.800 10.437 1.00 87.75 107 ASP A O 1
ATOM 852 N N . LEU A 1 108 ? -6.823 -5.547 9.000 1.00 86.00 108 LEU A N 1
ATOM 853 C CA . LEU A 1 108 ? -7.595 -5.092 7.848 1.00 86.00 108 LEU A CA 1
ATOM 854 C C . LEU A 1 108 ? -7.431 -6.082 6.700 1.00 86.00 108 LEU A C 1
ATOM 856 O O . LEU A 1 108 ? -6.358 -6.671 6.517 1.00 86.00 108 LEU A O 1
ATOM 860 N N . ASP A 1 109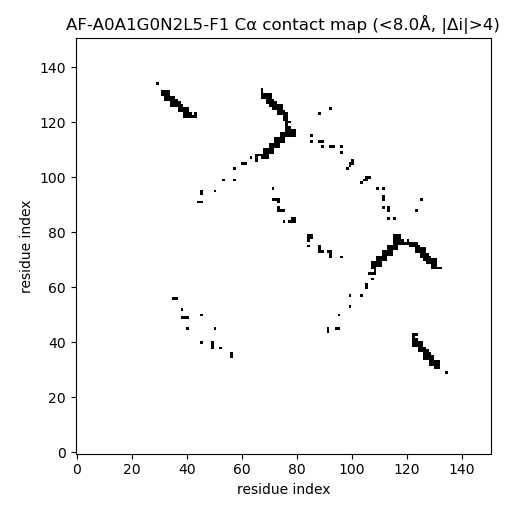 ? -8.486 -6.202 5.901 1.00 87.88 109 ASP A N 1
ATOM 861 C CA . ASP A 1 109 ? -8.430 -6.892 4.622 1.00 87.88 109 ASP A CA 1
ATOM 862 C C . ASP A 1 109 ? -7.768 -5.974 3.585 1.00 87.88 109 ASP A C 1
ATOM 864 O O . ASP A 1 109 ? -8.398 -5.077 3.013 1.00 87.88 109 ASP A O 1
ATOM 868 N N . LEU A 1 110 ? -6.447 -6.123 3.452 1.00 90.00 110 LEU A N 1
ATOM 869 C CA . LEU A 1 110 ? -5.619 -5.355 2.529 1.00 90.00 110 LEU A CA 1
ATOM 870 C C . LEU A 1 110 ? -5.504 -6.102 1.203 1.00 90.00 110 LEU A C 1
ATOM 872 O O . LEU A 1 110 ? -4.734 -7.054 1.077 1.00 90.00 110 LEU A O 1
ATOM 876 N N . TRP A 1 111 ? -6.219 -5.619 0.194 1.00 90.94 111 TRP A N 1
ATOM 877 C CA . TRP A 1 111 ? -6.118 -6.136 -1.160 1.00 90.94 111 TRP A CA 1
ATOM 878 C C . TRP A 1 111 ? -4.984 -5.435 -1.909 1.00 90.94 111 TRP A C 1
ATOM 880 O O . TRP A 1 111 ? -5.063 -4.246 -2.224 1.00 90.94 111 TRP A O 1
ATOM 890 N N . VAL A 1 112 ? -3.913 -6.176 -2.192 1.00 93.31 112 VAL A N 1
ATOM 891 C CA . VAL A 1 112 ? -2.785 -5.683 -2.988 1.00 93.31 112 VAL A CA 1
ATOM 892 C C . VAL A 1 112 ? -3.131 -5.721 -4.475 1.00 93.31 112 VAL A C 1
ATOM 894 O O . VAL A 1 112 ? -3.456 -6.777 -5.014 1.00 93.31 112 VAL A O 1
ATOM 897 N N . VAL A 1 113 ? -3.016 -4.572 -5.136 1.00 93.19 113 VAL A N 1
ATOM 898 C CA . VAL A 1 113 ? -3.264 -4.400 -6.572 1.00 93.19 113 VAL A CA 1
ATOM 899 C C . VAL A 1 113 ? -2.028 -3.786 -7.217 1.00 93.19 113 VAL A C 1
ATOM 901 O O . VAL A 1 113 ? -1.381 -2.923 -6.628 1.00 93.19 113 VAL A O 1
ATOM 904 N N . ILE A 1 114 ? -1.683 -4.217 -8.426 1.00 94.00 114 ILE A N 1
ATOM 905 C CA . ILE A 1 114 ? -0.549 -3.675 -9.174 1.00 94.00 114 ILE A CA 1
ATOM 906 C C . ILE A 1 114 ? -1.049 -3.125 -10.507 1.00 94.00 114 ILE A C 1
ATOM 908 O O . ILE A 1 114 ? -1.727 -3.827 -11.250 1.00 94.00 114 ILE A O 1
ATOM 912 N N . ASP A 1 115 ? -0.670 -1.887 -10.807 1.00 93.38 115 ASP A N 1
ATOM 913 C CA . ASP A 1 115 ? -0.924 -1.212 -12.078 1.00 93.38 115 ASP A CA 1
ATOM 914 C C . ASP A 1 115 ? 0.423 -0.954 -12.768 1.00 93.38 115 ASP A C 1
ATOM 916 O O . ASP A 1 115 ? 1.242 -0.166 -12.285 1.00 93.38 115 ASP A O 1
ATOM 920 N N . ILE A 1 116 ? 0.686 -1.652 -13.876 1.00 92.69 116 ILE A N 1
ATOM 921 C CA . ILE A 1 116 ? 1.925 -1.500 -14.648 1.00 92.69 116 ILE A CA 1
ATOM 922 C C . ILE A 1 116 ? 1.597 -0.877 -15.991 1.00 92.69 116 ILE A C 1
ATOM 924 O O . ILE A 1 116 ? 0.963 -1.500 -16.840 1.00 92.69 116 ILE A O 1
ATOM 928 N N . SER A 1 117 ? 2.119 0.326 -16.217 1.00 88.44 117 SER A N 1
ATOM 929 C CA . SER A 1 117 ? 1.934 1.039 -17.475 1.00 88.44 117 SER A CA 1
ATOM 930 C C . SER A 1 117 ? 3.266 1.307 -18.170 1.00 88.44 117 SER A C 1
ATOM 932 O O . SER A 1 117 ? 4.261 1.690 -17.543 1.00 88.44 117 SER A O 1
ATOM 934 N N . LYS A 1 118 ? 3.267 1.152 -19.502 1.00 83.00 118 LYS A N 1
ATOM 935 C CA . LYS A 1 118 ? 4.369 1.553 -20.393 1.00 83.00 118 LYS A CA 1
ATOM 936 C C . LYS A 1 118 ? 4.354 3.080 -20.565 1.00 83.00 118 LYS A C 1
ATOM 938 O O . LYS A 1 118 ? 4.123 3.593 -21.652 1.00 83.00 118 LYS A O 1
ATOM 943 N N . THR A 1 119 ? 4.521 3.814 -19.472 1.00 74.31 119 THR A N 1
ATOM 944 C CA . THR A 1 119 ? 4.550 5.284 -19.444 1.00 74.31 119 THR A CA 1
ATOM 945 C C . THR A 1 119 ? 5.978 5.808 -19.291 1.00 74.31 119 THR A C 1
ATOM 947 O O . THR A 1 119 ? 6.922 5.042 -19.078 1.00 74.31 119 THR A O 1
ATOM 950 N N . VAL A 1 120 ? 6.154 7.129 -19.429 1.00 72.25 120 VAL A N 1
ATOM 951 C CA . VAL A 1 120 ? 7.436 7.807 -19.176 1.00 72.25 120 VAL A CA 1
ATOM 952 C C . VAL A 1 120 ? 7.976 7.363 -17.819 1.00 72.25 120 VAL A C 1
ATOM 954 O O . VAL A 1 120 ? 7.231 7.331 -16.842 1.00 72.25 120 VAL A O 1
ATOM 957 N N . LYS A 1 121 ? 9.268 7.016 -17.770 1.00 72.50 121 LYS A N 1
ATOM 958 C CA . LYS A 1 121 ? 9.947 6.500 -16.576 1.00 72.50 121 LYS A CA 1
ATOM 959 C C . LYS A 1 121 ? 9.674 7.410 -15.375 1.00 72.50 121 LYS A C 1
ATOM 961 O O . LYS A 1 121 ? 10.284 8.468 -15.240 1.00 72.50 121 LYS A O 1
ATOM 966 N N . SER A 1 122 ? 8.763 6.977 -14.511 1.00 82.25 122 SER A N 1
ATOM 967 C CA . SER A 1 122 ? 8.370 7.684 -13.300 1.00 82.25 122 SER A CA 1
ATOM 968 C C . SER A 1 122 ? 8.649 6.818 -12.076 1.00 82.25 122 SER A C 1
ATOM 970 O O . SER A 1 122 ? 8.815 5.598 -12.172 1.00 82.25 122 SER A O 1
ATOM 972 N N . SER A 1 123 ? 8.782 7.457 -10.916 1.00 88.62 123 SER A N 1
ATOM 973 C CA . SER A 1 123 ? 8.916 6.727 -9.658 1.00 88.62 123 SER A CA 1
ATOM 974 C C . SER A 1 123 ? 7.637 5.936 -9.379 1.00 88.62 123 SER A C 1
ATOM 976 O O . SER A 1 123 ? 6.558 6.504 -9.564 1.00 88.62 123 SER A O 1
ATOM 978 N N . PRO A 1 124 ? 7.728 4.701 -8.854 1.00 92.69 124 PRO A N 1
ATOM 979 C CA . PRO A 1 124 ? 6.552 3.969 -8.412 1.00 92.69 124 PRO A CA 1
ATOM 980 C C . PRO A 1 124 ? 5.740 4.770 -7.395 1.00 92.69 124 PRO A C 1
ATOM 982 O O . PRO A 1 124 ? 6.296 5.549 -6.615 1.00 92.69 124 PRO A O 1
ATOM 985 N N . VAL A 1 125 ? 4.433 4.553 -7.377 1.00 94.69 125 VAL A N 1
ATOM 986 C CA . VAL A 1 125 ? 3.504 5.229 -6.470 1.00 94.69 125 VAL A CA 1
ATOM 987 C C . VAL A 1 125 ? 2.688 4.180 -5.735 1.00 94.69 125 VAL A C 1
ATOM 989 O O . VAL A 1 125 ? 2.156 3.264 -6.354 1.00 94.69 125 VAL A O 1
ATOM 992 N N . LEU A 1 126 ? 2.608 4.305 -4.413 1.00 96.25 126 LEU A N 1
ATOM 993 C CA . LEU A 1 126 ? 1.779 3.459 -3.566 1.00 96.25 126 LEU A CA 1
ATOM 994 C C . LEU A 1 126 ? 0.545 4.237 -3.127 1.00 96.25 126 LEU A C 1
ATOM 996 O O . LEU A 1 126 ? 0.668 5.270 -2.473 1.00 96.25 126 LEU A O 1
ATOM 1000 N N . THR A 1 127 ? -0.631 3.732 -3.460 1.00 95.62 127 THR A N 1
ATOM 1001 C CA . THR A 1 127 ? -1.912 4.346 -3.116 1.00 95.62 127 THR A CA 1
ATOM 1002 C C . THR A 1 127 ? -2.656 3.437 -2.156 1.00 95.62 127 THR A C 1
ATOM 1004 O O . THR A 1 127 ? -2.758 2.237 -2.394 1.00 95.62 127 THR A O 1
ATOM 1007 N N . ILE A 1 128 ? -3.196 3.998 -1.078 1.00 95.00 128 ILE A N 1
ATOM 1008 C CA . ILE A 1 128 ? -4.097 3.271 -0.181 1.00 95.00 128 ILE A CA 1
ATOM 1009 C C . ILE A 1 128 ? -5.485 3.895 -0.240 1.00 95.00 128 ILE A C 1
ATOM 1011 O O . ILE A 1 128 ? -5.638 5.112 -0.113 1.00 95.00 128 ILE A O 1
ATOM 1015 N N . ALA A 1 129 ? -6.494 3.064 -0.475 1.00 92.75 129 ALA A N 1
ATOM 1016 C CA . ALA A 1 129 ? -7.873 3.491 -0.660 1.00 92.75 129 ALA A CA 1
ATOM 1017 C C . ALA A 1 129 ? -8.839 2.509 0.003 1.00 92.75 129 ALA A C 1
ATOM 1019 O O . ALA A 1 129 ? -8.554 1.322 0.112 1.00 92.75 129 ALA A O 1
ATOM 1020 N N . VAL A 1 130 ? -9.995 2.994 0.440 1.00 90.50 130 VAL A N 1
ATOM 1021 C CA . VAL A 1 130 ? -11.063 2.154 0.993 1.00 90.50 130 VAL A CA 1
ATOM 1022 C C . VAL A 1 130 ? -12.124 1.975 -0.075 1.00 90.50 130 VAL A C 1
ATOM 1024 O O . VAL A 1 130 ? -12.660 2.968 -0.571 1.00 90.50 130 VAL A O 1
ATOM 1027 N N . PHE A 1 131 ? -12.435 0.730 -0.423 1.00 84.62 131 PHE A N 1
ATOM 1028 C CA . PHE A 1 131 ? -13.529 0.461 -1.347 1.00 84.62 131 PHE A CA 1
ATOM 1029 C C . PHE A 1 131 ? -14.883 0.808 -0.715 1.00 84.62 131 PHE A C 1
ATOM 1031 O O . PHE A 1 131 ? -15.068 0.749 0.508 1.00 84.62 131 PHE A O 1
ATOM 1038 N N . SER A 1 132 ? -15.846 1.176 -1.559 1.00 77.69 132 SER A N 1
ATOM 1039 C CA . SER A 1 132 ? -17.235 1.308 -1.122 1.00 77.69 132 SER A CA 1
ATOM 1040 C C . SER A 1 132 ? -17.811 -0.059 -0.749 1.00 77.69 132 SER A C 1
ATOM 1042 O O . SER A 1 132 ? -17.273 -1.105 -1.110 1.00 77.69 132 SER A O 1
ATOM 1044 N N . ASP A 1 133 ? -18.930 -0.067 -0.018 1.00 72.81 133 ASP A N 1
ATOM 1045 C CA . ASP A 1 133 ? -19.621 -1.327 0.287 1.00 72.81 133 ASP A CA 1
ATOM 1046 C C . ASP A 1 133 ? -20.171 -2.022 -0.962 1.00 72.81 133 ASP A C 1
ATOM 1048 O O . ASP A 1 133 ? -20.464 -3.213 -0.906 1.00 72.81 133 ASP A O 1
ATOM 1052 N N . ASP A 1 134 ? -20.278 -1.313 -2.087 1.00 68.75 134 ASP A N 1
ATOM 1053 C CA . ASP A 1 134 ? -20.808 -1.866 -3.330 1.00 68.75 134 ASP A CA 1
ATOM 1054 C C . ASP A 1 134 ? -19.910 -2.950 -3.925 1.00 68.75 134 ASP A C 1
ATOM 1056 O O . ASP A 1 134 ? -20.415 -3.830 -4.616 1.00 68.75 134 ASP A O 1
ATOM 1060 N N . ILE A 1 135 ? -18.617 -2.983 -3.578 1.00 68.69 135 ILE A N 1
ATOM 1061 C CA . ILE A 1 135 ? -17.727 -4.071 -4.000 1.00 68.69 135 ILE A CA 1
ATOM 1062 C C . ILE A 1 135 ? -18.160 -5.435 -3.439 1.00 68.69 135 ILE A C 1
ATOM 1064 O O . ILE A 1 135 ? -17.901 -6.467 -4.046 1.00 68.69 135 ILE A O 1
ATOM 1068 N N . LYS A 1 136 ? -18.903 -5.458 -2.324 1.00 64.56 136 LYS A N 1
ATOM 1069 C CA . LYS A 1 136 ? -19.478 -6.691 -1.755 1.00 64.56 136 LYS A CA 1
ATOM 1070 C C . LYS A 1 136 ? -20.608 -7.260 -2.609 1.00 64.56 136 LYS A C 1
ATOM 1072 O O . LYS A 1 136 ? -20.997 -8.405 -2.424 1.00 64.56 136 LYS A O 1
ATOM 1077 N N . LYS A 1 137 ? -21.158 -6.464 -3.529 1.00 66.19 137 LYS A N 1
ATOM 1078 C CA . LYS A 1 137 ? -22.171 -6.915 -4.486 1.00 66.19 137 LYS A CA 1
ATOM 1079 C C . LYS A 1 137 ? -21.538 -7.585 -5.709 1.00 66.19 137 LYS A C 1
ATOM 1081 O O . LY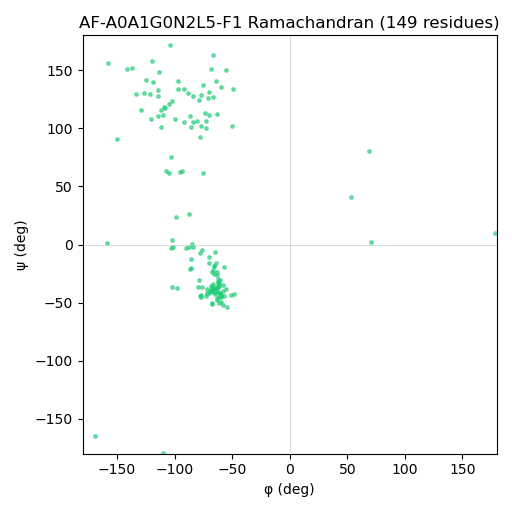S A 1 137 ? -22.285 -8.069 -6.553 1.00 66.19 137 LYS A O 1
ATOM 1086 N N . LEU A 1 138 ? -20.204 -7.661 -5.816 1.00 64.31 138 LEU A N 1
ATOM 1087 C CA . LEU A 1 138 ? -19.544 -8.379 -6.913 1.00 64.31 138 LEU A CA 1
ATOM 1088 C C . LEU A 1 138 ? -19.956 -9.857 -6.976 1.00 64.31 138 LEU A C 1
ATOM 1090 O O . LEU A 1 138 ? -20.170 -10.364 -8.069 1.00 64.31 138 LEU A O 1
ATOM 1094 N N . ASP A 1 139 ? -20.198 -10.510 -5.836 1.00 59.91 139 ASP A N 1
ATOM 1095 C CA . ASP A 1 139 ? -20.694 -11.897 -5.797 1.00 59.91 139 ASP A CA 1
ATOM 1096 C C . ASP A 1 139 ? -22.115 -12.051 -6.373 1.00 59.91 139 ASP A C 1
ATOM 1098 O O . ASP A 1 139 ? -22.535 -13.148 -6.732 1.00 59.91 139 ASP A O 1
ATOM 1102 N N . SER A 1 140 ? -22.868 -10.949 -6.480 1.00 66.31 140 SER A N 1
ATOM 1103 C CA . SER A 1 140 ? -24.187 -10.922 -7.125 1.00 66.31 140 SER A CA 1
ATOM 1104 C C . SER A 1 140 ? -24.123 -10.621 -8.626 1.00 66.31 140 SER A C 1
ATOM 1106 O O . SER A 1 140 ? -25.153 -10.648 -9.303 1.00 66.31 140 SER A O 1
ATOM 1108 N N . VAL A 1 141 ? -22.927 -10.355 -9.165 1.00 68.25 141 VAL A N 1
ATOM 1109 C CA . VAL A 1 141 ? -22.717 -10.187 -10.603 1.00 68.25 141 VAL A CA 1
ATOM 1110 C C . VAL A 1 141 ? -22.827 -11.558 -11.260 1.00 68.25 141 VAL A C 1
ATOM 1112 O O . VAL A 1 141 ? -21.945 -12.407 -11.150 1.00 68.25 141 VAL A O 1
ATOM 1115 N N . LEU A 1 142 ? -23.941 -11.772 -11.957 1.00 68.06 142 LEU A N 1
ATOM 1116 C CA . LEU A 1 142 ? -24.150 -12.963 -12.769 1.00 68.06 142 LEU A CA 1
ATOM 1117 C C . LEU A 1 142 ? -23.104 -12.995 -13.888 1.00 68.06 142 LEU A C 1
ATOM 1119 O O . LEU A 1 142 ? -23.135 -12.182 -14.812 1.00 68.06 142 LEU A O 1
ATOM 1123 N N . ILE A 1 143 ? -22.188 -13.957 -13.814 1.00 69.19 143 ILE A N 1
ATOM 1124 C CA . ILE A 1 143 ? -21.325 -14.303 -14.940 1.00 69.19 143 ILE A CA 1
ATOM 1125 C C . ILE A 1 143 ? -22.223 -15.028 -15.944 1.00 69.19 143 ILE A C 1
ATOM 1127 O O . ILE A 1 143 ? -22.536 -16.199 -15.746 1.00 69.19 143 ILE A O 1
ATOM 1131 N N . ASP A 1 144 ? -22.683 -14.332 -16.988 1.00 71.75 144 ASP A N 1
ATOM 1132 C CA . ASP A 1 144 ? -23.325 -14.980 -18.133 1.00 71.75 144 ASP A CA 1
ATOM 1133 C C . ASP A 1 144 ? -22.237 -15.424 -19.126 1.00 71.75 144 ASP A C 1
ATOM 1135 O O . ASP A 1 144 ? -21.716 -14.600 -19.887 1.00 71.75 144 ASP A O 1
ATOM 1139 N N . PRO A 1 145 ? -21.865 -16.718 -19.156 1.00 61.56 145 PRO A N 1
ATOM 1140 C CA . PRO A 1 145 ? -20.833 -17.214 -20.059 1.00 61.56 145 PRO A CA 1
ATOM 1141 C C . PRO A 1 145 ? -21.218 -17.108 -21.546 1.00 61.56 145 PRO A C 1
ATOM 1143 O O . PRO A 1 145 ? -20.374 -17.384 -22.398 1.00 61.56 145 PRO A O 1
ATOM 1146 N N . LYS A 1 146 ? -22.459 -16.720 -21.892 1.00 57.88 146 LYS A N 1
ATOM 1147 C CA . LYS A 1 146 ? -22.915 -16.588 -23.285 1.00 57.88 146 LYS A CA 1
ATOM 1148 C C . LYS A 1 146 ? -22.636 -15.230 -23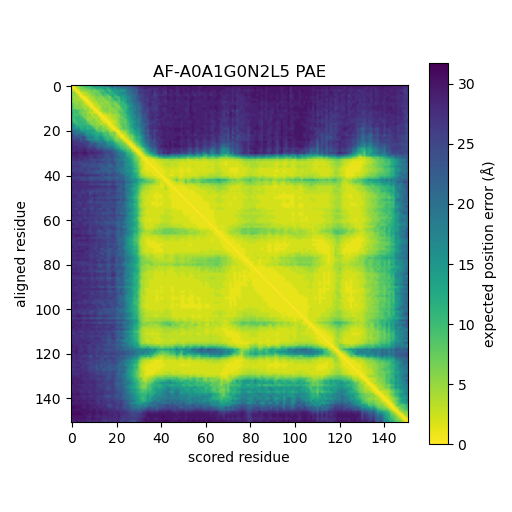.929 1.00 57.88 146 LYS A C 1
ATOM 1150 O O . LYS A 1 146 ? -22.895 -15.081 -25.120 1.00 57.88 146 LYS A O 1
ATOM 1155 N N . LYS A 1 147 ? -22.054 -14.264 -23.216 1.00 51.94 147 LYS A N 1
ATOM 1156 C CA . LYS A 1 147 ? -21.629 -12.982 -23.804 1.00 51.94 147 LYS A CA 1
ATOM 1157 C C . LYS A 1 147 ? -20.154 -13.030 -24.226 1.00 51.94 147 LYS A C 1
ATOM 1159 O O . LYS A 1 147 ? -19.312 -12.321 -23.686 1.00 51.94 147 LYS A O 1
ATOM 1164 N N . LYS A 1 148 ? -19.826 -13.907 -25.179 1.00 46.19 148 LYS A N 1
ATOM 1165 C CA . LYS A 1 148 ? -18.557 -13.836 -25.918 1.00 46.19 148 LYS A CA 1
ATOM 1166 C C . LYS A 1 148 ? -18.749 -13.007 -27.188 1.00 46.19 148 LYS A C 1
ATOM 1168 O O . LYS A 1 148 ? -19.704 -13.230 -27.920 1.00 46.19 148 LYS A O 1
ATOM 1173 N N . GLU A 1 149 ? -17.791 -12.106 -27.408 1.00 47.38 149 GLU A N 1
ATOM 1174 C CA . GLU A 1 149 ? -17.429 -11.483 -28.690 1.00 47.38 149 GLU A CA 1
ATOM 1175 C C . GLU A 1 149 ? -18.432 -10.502 -29.307 1.00 47.38 149 GLU A C 1
ATOM 1177 O O . GLU A 1 149 ? -19.102 -10.835 -30.273 1.00 47.38 149 GLU A O 1
ATOM 1182 N N . GLN A 1 150 ? -18.435 -9.253 -28.826 1.00 36.28 150 GLN A N 1
ATOM 1183 C CA . GLN A 1 150 ? -18.486 -8.072 -29.704 1.00 36.28 150 GLN A CA 1
ATOM 1184 C C . GLN A 1 150 ? -17.749 -6.907 -29.029 1.00 36.28 150 GLN A C 1
ATOM 1186 O O . GLN A 1 150 ? -18.359 -6.173 -28.254 1.00 36.28 150 GLN A O 1
ATOM 1191 N N . GLN A 1 151 ? -16.445 -6.784 -29.294 1.00 32.97 151 GLN A N 1
ATOM 1192 C CA . GLN A 1 151 ? -15.719 -5.528 -29.546 1.00 32.97 151 GLN A CA 1
ATOM 1193 C C . GLN A 1 151 ? -14.267 -5.832 -29.910 1.00 32.97 151 GLN A C 1
ATOM 1195 O O . GLN A 1 151 ? -13.631 -6.621 -29.177 1.00 32.97 151 GLN A O 1
#

Nearest PDB structures (foldseek):
  6qvp-assembly3_C  TM=5.808E-01  e=2.682E-03  Salmonella enterica subsp. enterica serovar Typhimurium
  1q8r-assembly1_B  TM=4.061E-01  e=5.120E-03  Escherichia coli
  2h8c-assembly2_D  TM=3.859E-01  e=1.537E-02  Escherichia coli
  2h8c-assembly2_C  TM=4.145E-01  e=3.339E-02  Escherichia coli
  2h8e-assembly1_A  TM=3.518E-01  e=3.562E-02  Escherichia coli

Foldseek 3Di:
DVVVVVVVVVVVVVVVCVVVVVVVVPPPDFDPWAWPDKAFDQVLADDPVRVVVVVVCLVVLQVDDQLWEKEKEKEFQDDPPDPVRVVSSCNRSVVNVCCCCPVSVRNHNYHYHYHYDNDDHGTMMIIIIIGDPCVVCPVVPDPPVPPPDDD

Sequence (151 aa):
MIIARLLKVLYIGLAVVLLHGHALADESGLDSAKVLAVVPVKSGKVDQAVYRQFDKLVPELKKISKSKVVKLECRYSGQPDRERDVENAYKLAGRIEKYLRERHKLDLDLWVVIDISKTVKSSPVLTIAVFSDDIKKLDSVLIDPKKKEQQ